Protein AF-A0A2X4VKW8-F1 (afdb_monomer_lite)

Secondary structure (DSSP, 8-state):
---EEEEEEEEEEPTTSS-EEEEE-S-HHHHHS-SSPEEEEEEETTEEEEEEEEE-SSSSEEEEE-HHHHHHHT--TT-EEEEEEEE--S------

Radius of gyration: 13.22 Å; chains: 1; bounding box: 30×36×36 Å

InterPro domains:
  IPR015018 Protein of unknown function DUF1905 [PF08922] (7-82)
  IPR037079 AF2212/PG0164-like superfamily [G3DSA:2.40.30.100] (3-85)

Sequence (96 aa):
MRKTYEFEAIIQKLDGMNAANIEFPYFIETEFGTKGQVKVKVCFKDYEYRGSLANMGLEYHCIGVVQRVRQAIGKQPGDRIKGRM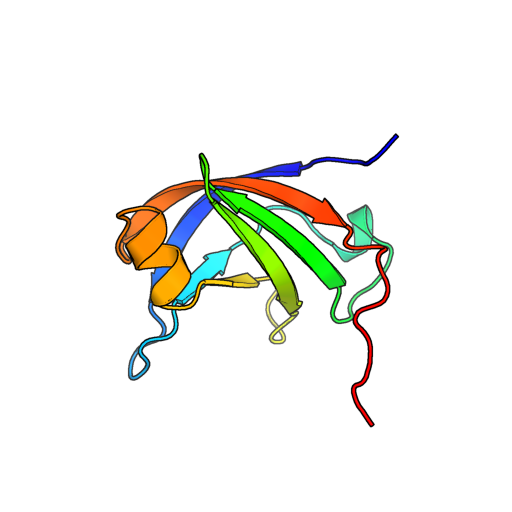YRDTEPRGRFT

Structure (mmCIF, N/CA/C/O backbone):
data_AF-A0A2X4VKW8-F1
#
_entry.id   AF-A0A2X4VKW8-F1
#
loop_
_atom_site.group_PDB
_atom_site.id
_atom_site.type_symbol
_atom_site.label_atom_id
_atom_site.label_alt_id
_atom_site.label_comp_id
_atom_site.label_asym_id
_atom_site.label_entity_id
_atom_site.label_seq_id
_atom_site.pdbx_PDB_ins_code
_atom_site.Cartn_x
_atom_site.Cartn_y
_atom_site.Cartn_z
_atom_site.occupancy
_atom_site.B_iso_or_equiv
_atom_site.auth_seq_id
_atom_site.auth_comp_id
_atom_site.auth_asym_id
_atom_site.auth_atom_id
_atom_site.pdbx_PDB_model_num
ATOM 1 N N . MET A 1 1 ? 7.979 -19.827 -5.390 1.00 56.28 1 MET A N 1
ATOM 2 C CA . MET A 1 1 ? 7.664 -19.076 -4.153 1.00 56.28 1 MET A CA 1
ATOM 3 C C . MET A 1 1 ? 7.317 -17.646 -4.527 1.00 56.28 1 MET A C 1
ATOM 5 O O . MET A 1 1 ? 8.003 -17.075 -5.366 1.00 56.28 1 MET A O 1
ATOM 9 N N . ARG A 1 2 ? 6.237 -17.084 -3.980 1.00 70.38 2 ARG A N 1
ATOM 10 C CA . ARG A 1 2 ? 5.846 -15.694 -4.249 1.00 70.38 2 ARG A CA 1
ATOM 11 C C . ARG A 1 2 ? 6.521 -14.795 -3.216 1.00 70.38 2 ARG A C 1
ATOM 13 O O . ARG A 1 2 ? 6.407 -15.078 -2.029 1.00 70.38 2 ARG A O 1
ATOM 20 N N . LYS A 1 3 ? 7.228 -13.749 -3.654 1.00 83.94 3 LYS A N 1
ATOM 21 C CA . LYS A 1 3 ? 7.812 -12.763 -2.736 1.00 83.94 3 LYS A CA 1
ATOM 22 C C . LYS A 1 3 ? 6.684 -11.890 -2.180 1.00 83.94 3 LYS A C 1
ATOM 24 O O . LYS A 1 3 ? 5.929 -11.297 -2.957 1.00 83.94 3 LYS A O 1
ATOM 29 N N . THR A 1 4 ? 6.559 -11.879 -0.859 1.00 88.00 4 THR A N 1
ATOM 30 C CA . THR A 1 4 ? 5.565 -11.101 -0.118 1.00 88.00 4 THR A CA 1
ATOM 31 C C . THR A 1 4 ? 6.290 -10.006 0.643 1.00 88.00 4 THR A C 1
ATOM 33 O O . THR A 1 4 ? 7.291 -10.273 1.302 1.00 88.00 4 THR A O 1
ATOM 36 N N . TYR A 1 5 ? 5.777 -8.790 0.539 1.00 89.44 5 TYR A N 1
ATOM 37 C CA . TYR A 1 5 ? 6.269 -7.607 1.226 1.00 89.44 5 TYR A CA 1
ATOM 38 C C . TYR A 1 5 ? 5.258 -7.224 2.293 1.00 89.44 5 TYR A C 1
ATOM 40 O O . TYR A 1 5 ? 4.083 -7.009 1.988 1.00 89.44 5 TYR A O 1
ATOM 48 N N . GLU A 1 6 ? 5.703 -7.151 3.537 1.00 90.69 6 GLU A N 1
ATOM 49 C CA . GLU A 1 6 ? 4.893 -6.655 4.642 1.00 90.69 6 GLU A CA 1
ATOM 50 C C . GLU A 1 6 ? 5.300 -5.216 4.911 1.00 90.69 6 GLU A C 1
ATOM 52 O O . GLU A 1 6 ? 6.483 -4.901 4.992 1.00 90.69 6 GLU A O 1
ATOM 57 N N . PHE A 1 7 ? 4.323 -4.327 4.995 1.00 88.75 7 PHE A N 1
ATOM 58 C CA . PHE A 1 7 ? 4.583 -2.911 5.179 1.00 88.75 7 PHE A CA 1
ATOM 59 C C . PHE A 1 7 ? 3.519 -2.295 6.070 1.00 88.75 7 PHE A C 1
ATOM 61 O O . PHE A 1 7 ? 2.413 -2.816 6.243 1.00 88.75 7 PHE A O 1
ATOM 68 N N . GLU A 1 8 ? 3.864 -1.143 6.615 1.00 90.25 8 GLU A N 1
ATOM 69 C CA . GLU A 1 8 ? 2.953 -0.325 7.378 1.00 90.25 8 GLU A CA 1
ATOM 70 C C . GLU A 1 8 ? 2.954 1.077 6.796 1.00 90.25 8 GLU A C 1
ATOM 72 O O . GLU A 1 8 ? 4.010 1.656 6.559 1.00 90.25 8 GLU A O 1
ATOM 77 N N . ALA A 1 9 ? 1.763 1.597 6.535 1.00 89.88 9 ALA A N 1
ATOM 78 C CA . ALA A 1 9 ? 1.585 2.890 5.905 1.00 89.88 9 ALA A CA 1
ATOM 79 C C . ALA A 1 9 ? 0.458 3.657 6.589 1.00 89.88 9 ALA A C 1
ATOM 81 O O . ALA A 1 9 ? -0.395 3.082 7.271 1.00 89.88 9 ALA A O 1
ATOM 82 N N . ILE A 1 10 ? 0.455 4.969 6.392 1.00 90.62 10 ILE A N 1
ATOM 83 C CA . ILE A 1 10 ? -0.645 5.837 6.796 1.00 90.62 10 ILE A CA 1
ATOM 84 C C . ILE A 1 10 ? -1.523 6.061 5.572 1.00 90.62 10 ILE A C 1
ATOM 86 O O . ILE A 1 10 ? -1.024 6.334 4.480 1.00 90.62 10 ILE A O 1
ATOM 90 N N . ILE A 1 11 ? -2.835 5.926 5.747 1.00 90.75 11 ILE A N 1
ATOM 91 C CA . ILE A 1 11 ? -3.797 6.223 4.688 1.00 90.75 11 ILE A CA 1
ATOM 92 C C . ILE A 1 11 ? -3.835 7.739 4.503 1.00 90.75 11 ILE A C 1
ATOM 94 O O . ILE A 1 11 ? -4.364 8.458 5.346 1.00 90.75 11 ILE A O 1
ATOM 98 N N . GLN A 1 12 ? -3.305 8.235 3.396 1.00 88.69 12 GLN A N 1
ATOM 99 C CA . GLN A 1 12 ? -3.357 9.646 3.037 1.00 88.69 12 GLN A CA 1
ATOM 100 C C . GLN A 1 12 ? -4.571 9.892 2.141 1.00 88.69 12 GLN A C 1
ATOM 102 O O . GLN A 1 12 ? -4.863 9.116 1.233 1.00 88.69 12 GLN A O 1
ATOM 107 N N . LYS A 1 13 ? -5.345 10.942 2.420 1.00 87.00 13 LYS A N 1
ATOM 108 C CA . LYS A 1 13 ? -6.438 11.365 1.536 1.00 87.00 13 LYS A CA 1
ATOM 109 C C . LYS A 1 13 ? -5.870 12.332 0.506 1.00 87.00 13 LYS A C 1
ATOM 111 O O . LYS A 1 13 ? -5.101 13.211 0.869 1.00 87.00 13 LYS A O 1
ATOM 116 N N . LEU A 1 14 ? -6.292 12.200 -0.746 1.00 79.69 14 LEU A N 1
ATOM 117 C CA . LEU A 1 14 ? -6.056 13.235 -1.747 1.00 79.69 14 LEU A CA 1
ATOM 118 C C . LEU A 1 14 ? -7.076 14.358 -1.539 1.00 79.69 14 LEU A C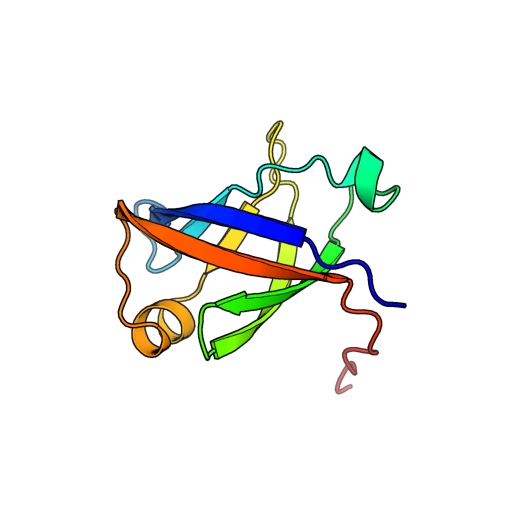 1
ATOM 120 O O . LEU A 1 14 ? -8.286 14.113 -1.587 1.00 79.69 14 LEU A O 1
ATOM 124 N N . ASP A 1 15 ? -6.597 15.574 -1.288 1.00 74.19 15 ASP A N 1
ATOM 125 C CA . ASP A 1 15 ? -7.463 16.738 -1.106 1.00 74.19 15 ASP A CA 1
ATOM 126 C C . ASP A 1 15 ? -8.356 16.965 -2.332 1.00 74.19 15 ASP A C 1
ATOM 128 O O . ASP A 1 15 ? -7.942 16.815 -3.480 1.00 74.19 15 ASP A O 1
ATOM 132 N N . GLY A 1 16 ? -9.633 17.261 -2.080 1.00 72.00 16 GLY A N 1
ATOM 133 C CA . GLY A 1 16 ? -10.644 17.424 -3.130 1.00 72.00 16 GLY A CA 1
ATOM 134 C C . GLY A 1 16 ? -11.168 16.123 -3.753 1.00 72.00 16 GLY A C 1
ATOM 135 O O . GLY A 1 16 ? -12.095 16.180 -4.557 1.00 72.00 16 GLY A O 1
ATOM 136 N N . MET A 1 17 ? -10.654 14.944 -3.371 1.00 75.94 17 MET A N 1
ATOM 137 C CA . MET A 1 17 ? -11.133 13.653 -3.877 1.00 75.94 17 MET A CA 1
ATOM 138 C C . MET A 1 17 ? -11.509 12.664 -2.764 1.00 75.94 17 MET A C 1
ATOM 140 O O . MET A 1 17 ? -10.976 12.658 -1.656 1.00 75.94 17 MET A O 1
ATOM 144 N N . ASN A 1 18 ? -12.417 11.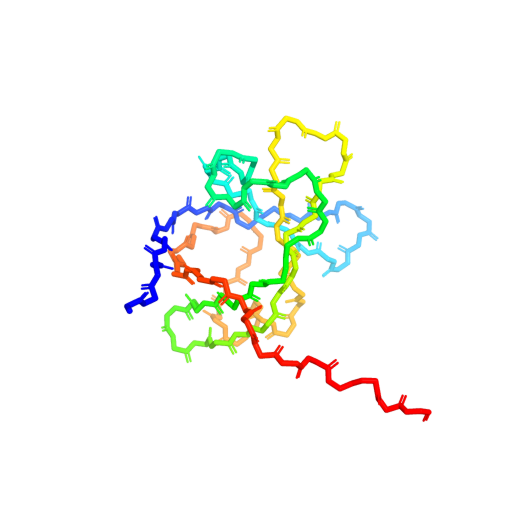738 -3.085 1.00 75.25 18 ASN A N 1
ATOM 145 C CA . ASN A 1 18 ? -12.693 10.558 -2.251 1.00 75.25 18 ASN A CA 1
ATOM 146 C C . ASN A 1 18 ? -11.646 9.443 -2.442 1.00 75.25 18 ASN A C 1
ATOM 148 O O . ASN A 1 18 ? -11.819 8.321 -1.954 1.00 75.25 18 ASN A O 1
ATOM 152 N N . ALA A 1 19 ? -10.557 9.735 -3.150 1.00 79.69 19 ALA A N 1
ATOM 153 C CA . ALA A 1 19 ? -9.420 8.847 -3.288 1.00 79.69 19 ALA A CA 1
ATOM 154 C C . ALA A 1 19 ? -8.502 8.989 -2.069 1.00 79.69 19 ALA A C 1
ATOM 156 O O . ALA A 1 19 ? -8.240 10.087 -1.583 1.00 79.69 19 ALA A O 1
ATOM 157 N N . ALA A 1 20 ? -8.020 7.856 -1.579 1.00 87.56 20 ALA A N 1
ATOM 158 C CA . ALA A 1 20 ? -6.909 7.813 -0.649 1.00 87.56 20 ALA A CA 1
ATOM 159 C C . ALA A 1 20 ? -5.779 7.010 -1.283 1.00 87.56 20 ALA A C 1
ATOM 161 O O . ALA A 1 20 ? -6.015 6.196 -2.179 1.00 87.56 20 ALA A O 1
ATOM 162 N N . ASN A 1 21 ? -4.564 7.233 -0.824 1.00 88.50 21 ASN A N 1
ATOM 163 C CA . ASN A 1 21 ? -3.386 6.484 -1.200 1.00 88.50 21 ASN A CA 1
ATOM 164 C C . ASN A 1 21 ? -2.588 6.106 0.050 1.00 88.50 21 ASN A C 1
ATOM 166 O O . ASN A 1 21 ? -2.801 6.616 1.147 1.00 88.50 21 ASN A O 1
ATOM 170 N N . ILE A 1 22 ? -1.709 5.135 -0.123 1.00 89.00 22 ILE A N 1
ATOM 171 C CA . ILE A 1 22 ? -0.707 4.762 0.866 1.00 89.00 22 ILE A CA 1
ATOM 172 C C . ILE A 1 22 ? 0.660 4.831 0.205 1.00 89.00 22 ILE A C 1
ATOM 174 O O . ILE A 1 22 ? 0.807 4.473 -0.969 1.00 89.00 22 ILE A O 1
ATOM 178 N N . GLU A 1 23 ? 1.645 5.283 0.963 1.00 87.19 23 GLU A N 1
ATOM 179 C CA . GLU A 1 23 ? 3.043 5.235 0.562 1.00 87.19 23 GLU A CA 1
ATOM 180 C C . GLU A 1 23 ? 3.580 3.814 0.747 1.00 87.19 23 GLU A C 1
ATOM 182 O O . GLU A 1 23 ? 3.350 3.178 1.780 1.00 87.19 23 GLU A O 1
ATOM 187 N N . PHE A 1 24 ? 4.259 3.292 -0.271 1.00 85.50 24 PHE A N 1
ATOM 188 C CA . PHE A 1 24 ? 4.915 1.997 -0.194 1.00 85.50 24 PHE A CA 1
ATOM 189 C C . PHE A 1 24 ? 6.405 2.205 0.120 1.00 85.50 24 PHE A C 1
ATOM 191 O O . PHE A 1 24 ? 7.105 2.785 -0.709 1.00 85.50 24 PHE A O 1
ATOM 198 N N . PRO A 1 25 ? 6.915 1.715 1.267 1.00 82.38 25 PRO A N 1
ATOM 199 C CA . PRO A 1 25 ? 8.259 2.048 1.754 1.00 82.38 25 PRO A CA 1
ATOM 200 C C . PRO A 1 25 ? 9.399 1.327 1.012 1.00 82.38 25 PRO A C 1
ATOM 202 O O . PRO A 1 25 ? 10.550 1.410 1.430 1.00 82.38 25 PRO A O 1
ATOM 205 N N . TYR A 1 26 ? 9.106 0.593 -0.067 1.00 82.31 26 TYR A N 1
ATOM 206 C CA . TYR A 1 26 ? 10.105 -0.136 -0.848 1.00 82.31 26 TYR A CA 1
ATOM 207 C C . TYR A 1 26 ? 10.248 0.441 -2.257 1.00 82.31 26 TYR A C 1
ATOM 209 O O . TYR A 1 26 ? 9.265 0.753 -2.936 1.00 82.31 26 TYR A O 1
ATOM 217 N N . PHE A 1 27 ? 11.489 0.488 -2.738 1.00 79.69 27 PHE A N 1
ATOM 218 C CA . PHE A 1 27 ? 11.815 0.906 -4.097 1.00 79.69 27 PHE A CA 1
ATOM 219 C C . PHE A 1 27 ? 11.477 -0.198 -5.098 1.00 79.69 27 PHE A C 1
ATOM 221 O O . PHE A 1 27 ? 12.185 -1.198 -5.210 1.00 79.69 27 PHE A O 1
ATOM 228 N N . ILE A 1 28 ? 10.406 -0.020 -5.874 1.00 80.56 28 ILE A N 1
ATOM 229 C CA . ILE A 1 28 ? 10.006 -1.040 -6.852 1.00 80.56 28 ILE A CA 1
ATOM 230 C C . ILE A 1 28 ? 10.916 -1.169 -8.066 1.00 80.56 28 ILE A C 1
ATOM 232 O O . ILE A 1 28 ? 10.899 -2.216 -8.704 1.00 80.56 28 ILE A O 1
ATOM 236 N N . GLU 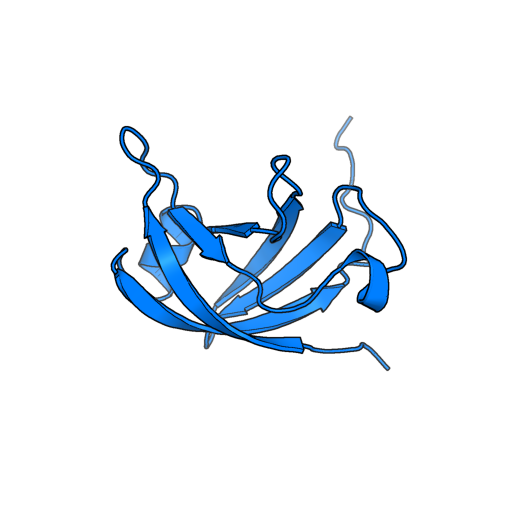A 1 29 ? 11.767 -0.188 -8.350 1.00 79.88 29 GLU A N 1
ATOM 237 C CA . GLU A 1 29 ? 12.830 -0.378 -9.336 1.00 79.88 29 GLU A CA 1
ATOM 238 C C . GLU A 1 29 ? 13.804 -1.473 -8.885 1.00 79.88 29 GLU A C 1
ATOM 240 O O . GLU A 1 29 ? 14.073 -2.399 -9.644 1.00 79.88 29 GLU A O 1
ATOM 245 N N . THR A 1 30 ? 14.239 -1.435 -7.625 1.00 79.88 30 THR A N 1
ATOM 246 C CA . THR A 1 30 ? 15.107 -2.462 -7.031 1.00 79.88 30 THR A CA 1
ATOM 247 C C . THR A 1 30 ? 14.380 -3.798 -6.880 1.00 79.88 30 THR A C 1
ATOM 249 O O . THR A 1 30 ? 14.936 -4.851 -7.180 1.00 79.88 30 THR A O 1
ATOM 252 N N . GLU A 1 31 ? 13.119 -3.773 -6.442 1.00 82.00 31 GLU A N 1
ATOM 253 C CA . GLU A 1 31 ? 12.373 -4.995 -6.114 1.00 82.00 31 GLU A CA 1
ATOM 254 C C . GLU A 1 31 ? 11.731 -5.690 -7.328 1.00 82.00 31 GLU A C 1
ATOM 256 O O . GLU A 1 31 ? 11.551 -6.911 -7.329 1.00 82.00 31 GLU A O 1
ATOM 261 N N . PHE A 1 32 ? 11.350 -4.934 -8.360 1.00 79.00 32 PHE A N 1
ATOM 262 C CA . PHE A 1 32 ? 10.622 -5.432 -9.535 1.00 79.00 32 PHE A CA 1
ATOM 263 C C . PHE A 1 32 ? 11.347 -5.173 -10.861 1.00 79.00 32 PHE A C 1
ATOM 265 O O . PHE A 1 32 ? 10.882 -5.672 -11.889 1.00 79.00 32 PHE A O 1
ATOM 272 N N . GLY A 1 33 ? 12.455 -4.424 -10.863 1.00 79.50 33 GLY A N 1
ATOM 273 C CA . GLY A 1 33 ? 13.228 -4.114 -12.068 1.00 79.50 33 GLY A CA 1
ATOM 274 C C . GLY A 1 33 ? 12.512 -3.162 -13.026 1.00 79.50 33 GLY A C 1
ATOM 275 O O . GLY A 1 33 ? 12.787 -3.176 -14.223 1.00 79.50 33 GLY A O 1
ATOM 276 N N . THR A 1 34 ? 11.531 -2.388 -12.550 1.00 77.69 34 THR A N 1
ATOM 277 C CA . THR A 1 34 ? 10.757 -1.486 -13.409 1.00 77.69 34 THR A CA 1
ATOM 278 C C . THR A 1 34 ? 10.395 -0.183 -12.707 1.00 77.69 34 THR A C 1
AT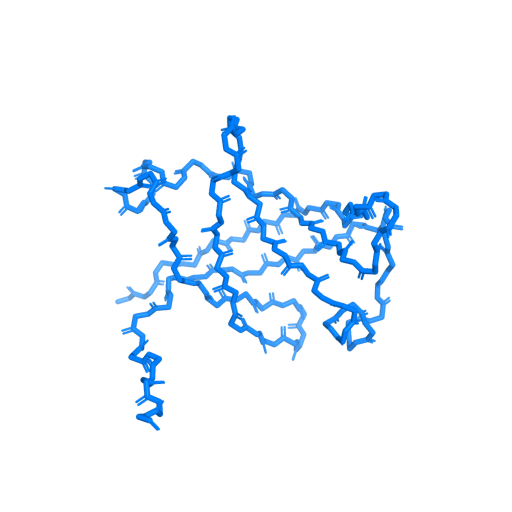OM 280 O O . THR A 1 34 ? 10.033 -0.175 -11.534 1.00 77.69 34 THR A O 1
ATOM 283 N N . LYS A 1 35 ? 10.457 0.915 -13.467 1.00 71.19 35 LYS A N 1
ATOM 284 C CA . LYS A 1 35 ? 9.962 2.248 -13.083 1.00 71.19 35 LYS A CA 1
ATOM 285 C C . LYS A 1 35 ? 8.487 2.461 -13.446 1.00 71.19 35 LYS A C 1
ATOM 287 O O . LYS A 1 35 ? 7.909 3.497 -13.134 1.00 71.19 35 LYS A O 1
ATOM 292 N N . GLY A 1 36 ? 7.902 1.516 -14.184 1.00 75.94 36 GLY A N 1
ATOM 293 C CA . GLY A 1 36 ? 6.544 1.617 -14.702 1.00 75.94 36 GLY A CA 1
ATOM 294 C C . GLY A 1 36 ? 5.476 1.196 -13.695 1.00 75.94 36 GLY A C 1
ATOM 295 O O . GLY A 1 36 ? 5.735 0.936 -12.521 1.00 75.94 36 GLY A O 1
ATOM 296 N N . GLN A 1 37 ? 4.242 1.080 -14.185 1.00 80.81 37 GLN A N 1
ATOM 297 C CA . GLN A 1 37 ? 3.134 0.585 -13.379 1.00 80.81 37 GLN A CA 1
ATOM 298 C C . GLN A 1 37 ? 3.325 -0.903 -13.049 1.00 80.81 37 GLN A C 1
ATOM 300 O O . GLN A 1 37 ? 3.346 -1.753 -13.943 1.00 80.81 37 GLN A O 1
ATOM 305 N N . VAL A 1 38 ? 3.376 -1.236 -11.759 1.00 85.44 38 VAL A N 1
ATOM 306 C CA . VAL A 1 38 ? 3.455 -2.629 -11.299 1.00 85.44 38 VAL A CA 1
ATOM 307 C C . VAL A 1 38 ? 2.079 -3.081 -10.837 1.00 85.44 38 VAL A C 1
ATOM 309 O O . VAL A 1 38 ? 1.472 -2.483 -9.950 1.00 85.44 38 VAL A O 1
ATOM 312 N N . LYS A 1 39 ? 1.571 -4.167 -11.425 1.00 88.25 39 LYS A N 1
ATOM 313 C CA . LYS A 1 39 ? 0.337 -4.812 -10.961 1.00 88.25 39 LYS A CA 1
ATOM 314 C C . LYS A 1 39 ? 0.634 -5.623 -9.709 1.00 88.25 39 LYS A C 1
ATOM 316 O O . LYS A 1 39 ? 1.540 -6.458 -9.689 1.00 88.25 39 LYS A O 1
ATOM 321 N N . VAL A 1 40 ? -0.141 -5.377 -8.663 1.00 89.56 40 VAL A N 1
ATOM 322 C CA . VAL A 1 40 ? 0.096 -5.944 -7.334 1.00 89.56 40 VAL A CA 1
ATOM 323 C C . VAL A 1 40 ? -1.225 -6.401 -6.739 1.00 89.56 40 VAL A C 1
ATOM 325 O O . VAL A 1 40 ? -2.278 -5.846 -7.067 1.00 89.56 40 VAL A O 1
ATOM 328 N N . LYS A 1 41 ? -1.197 -7.414 -5.877 1.00 91.12 41 LYS A N 1
ATOM 329 C CA . LYS A 1 41 ? -2.315 -7.649 -4.963 1.00 91.12 41 LYS A CA 1
ATOM 330 C C . LYS A 1 41 ? -1.879 -7.241 -3.569 1.00 91.12 41 LYS A C 1
ATOM 332 O O . LYS A 1 41 ? -0.737 -7.476 -3.175 1.00 91.12 41 LYS A O 1
ATOM 337 N N . VAL A 1 42 ? -2.788 -6.579 -2.876 1.00 90.69 42 VAL A N 1
ATOM 338 C CA . VAL A 1 42 ? -2.594 -6.055 -1.535 1.00 90.69 42 VAL A CA 1
ATOM 339 C C . VAL A 1 42 ? -3.656 -6.683 -0.652 1.00 90.69 42 VAL A C 1
ATOM 341 O O . VAL A 1 42 ? -4.834 -6.712 -0.999 1.00 90.69 42 VAL A O 1
ATOM 344 N N . CYS A 1 43 ? -3.220 -7.200 0.481 1.00 91.19 43 CYS A N 1
ATOM 345 C CA . CYS A 1 43 ? -4.038 -7.838 1.487 1.00 91.19 43 CYS A CA 1
ATOM 346 C C . CYS A 1 43 ? -3.934 -7.007 2.765 1.00 91.19 43 CYS A C 1
ATOM 348 O O . CYS A 1 43 ? -2.865 -6.904 3.372 1.00 91.19 43 CYS A O 1
ATOM 350 N N . PHE A 1 44 ? -5.043 -6.386 3.150 1.00 89.00 44 PHE A N 1
ATOM 351 C CA . PHE A 1 44 ? -5.177 -5.648 4.395 1.00 89.00 44 PHE A CA 1
ATOM 352 C C . PHE A 1 44 ? -6.041 -6.452 5.352 1.00 89.00 44 PHE A C 1
ATOM 354 O O . PHE A 1 44 ? -7.249 -6.554 5.144 1.00 89.00 44 PHE A O 1
ATOM 361 N N . LYS A 1 45 ? -5.431 -6.987 6.413 1.00 81.69 45 LYS A N 1
ATOM 362 C CA . LYS A 1 45 ? -6.105 -7.857 7.384 1.00 81.69 45 LYS A CA 1
ATOM 363 C C . LYS A 1 45 ? -6.783 -9.045 6.673 1.00 81.69 45 LYS A C 1
ATOM 365 O O . LYS A 1 45 ? -6.071 -9.948 6.244 1.00 81.69 45 LYS A O 1
ATOM 370 N N . ASP A 1 46 ? -8.098 -8.981 6.470 1.00 82.31 46 ASP A N 1
ATOM 371 C CA . ASP A 1 46 ? -8.922 -10.017 5.828 1.00 82.31 46 ASP A CA 1
ATOM 372 C C . ASP A 1 46 ? -9.427 -9.606 4.430 1.00 82.31 46 ASP A C 1
ATOM 374 O O . ASP A 1 46 ? -10.177 -10.334 3.784 1.00 82.31 46 ASP A O 1
ATOM 378 N N . TYR A 1 47 ? -9.030 -8.425 3.948 1.00 88.06 47 TYR A N 1
ATOM 379 C CA . TYR A 1 47 ? -9.476 -7.870 2.677 1.00 88.06 47 TYR A CA 1
ATOM 380 C C . TYR A 1 47 ? -8.344 -7.866 1.648 1.00 88.06 47 TYR A C 1
ATOM 382 O O . TYR A 1 47 ? -7.411 -7.062 1.718 1.00 88.06 47 TYR A O 1
ATOM 390 N N . GLU A 1 48 ? -8.440 -8.751 0.658 1.00 89.56 48 GLU A N 1
ATOM 391 C CA . GLU A 1 48 ? -7.545 -8.762 -0.496 1.00 89.56 48 GLU A CA 1
ATOM 392 C C . GLU A 1 48 ? -8.150 -7.990 -1.669 1.00 89.56 48 GLU A C 1
ATOM 394 O O . GLU A 1 48 ? -9.302 -8.188 -2.054 1.00 89.56 48 GLU A O 1
ATOM 399 N N . TYR A 1 49 ? -7.344 -7.132 -2.290 1.00 88.94 49 TYR A N 1
ATOM 400 C CA . TYR A 1 49 ? -7.707 -6.479 -3.537 1.00 88.94 49 TYR A CA 1
ATOM 401 C C . TYR A 1 49 ? -6.524 -6.360 -4.488 1.00 88.94 49 TYR A C 1
ATOM 403 O O . TYR A 1 49 ? -5.350 -6.414 -4.119 1.00 88.94 49 TYR A O 1
ATOM 411 N N . ARG A 1 50 ? -6.853 -6.171 -5.763 1.00 89.56 50 ARG A N 1
ATOM 412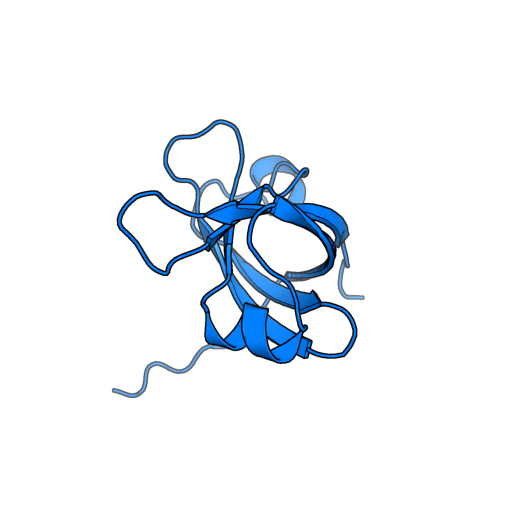 C CA . ARG A 1 50 ? -5.874 -5.938 -6.820 1.00 89.56 50 ARG A CA 1
ATOM 413 C C . ARG A 1 50 ? -5.663 -4.444 -6.997 1.00 89.56 50 ARG A C 1
ATOM 415 O O . ARG A 1 50 ? -6.594 -3.724 -7.351 1.00 89.56 50 ARG A O 1
ATOM 422 N N . GLY A 1 51 ? -4.435 -4.005 -6.765 1.00 87.31 51 GLY A N 1
ATOM 423 C CA . GLY A 1 51 ? -3.997 -2.633 -6.960 1.00 87.31 51 GLY A CA 1
ATOM 424 C C . GLY A 1 51 ? -2.998 -2.515 -8.104 1.00 87.31 51 GLY A C 1
ATOM 425 O O . GLY A 1 51 ? -2.627 -3.493 -8.766 1.00 87.31 51 GLY A O 1
ATOM 426 N N . SER A 1 52 ? -2.549 -1.290 -8.319 1.00 85.38 52 SER A N 1
ATOM 427 C CA . SER A 1 52 ? -1.394 -1.000 -9.153 1.00 85.38 52 SER A CA 1
ATOM 428 C C . SER A 1 52 ? -0.530 -0.003 -8.400 1.00 85.38 52 SER A C 1
ATOM 430 O O . SER A 1 52 ? -1.043 1.018 -7.945 1.00 85.38 52 SER A O 1
ATOM 432 N N . LEU A 1 53 ? 0.755 -0.310 -8.265 1.00 87.19 53 LEU A N 1
ATOM 433 C CA . LEU A 1 53 ? 1.740 0.677 -7.856 1.00 87.19 53 LEU A CA 1
ATOM 434 C C . LEU A 1 53 ? 1.979 1.605 -9.038 1.00 87.19 53 LEU A C 1
ATOM 436 O O . LEU A 1 53 ? 2.311 1.142 -10.134 1.00 87.19 53 LEU A O 1
ATOM 440 N N . ALA A 1 54 ? 1.769 2.894 -8.811 1.00 79.06 54 ALA A N 1
ATOM 441 C CA . ALA A 1 54 ? 2.040 3.932 -9.786 1.00 79.06 54 ALA A CA 1
ATOM 442 C C . ALA A 1 54 ? 3.178 4.816 -9.274 1.00 79.06 54 ALA A C 1
ATOM 444 O O . ALA A 1 54 ? 3.225 5.164 -8.091 1.00 79.06 54 ALA A O 1
ATOM 445 N N . ASN A 1 55 ? 4.082 5.171 -10.184 1.00 74.62 55 ASN A N 1
ATOM 446 C CA . ASN A 1 55 ? 5.012 6.264 -9.973 1.00 74.62 55 ASN A CA 1
ATOM 447 C C . ASN A 1 55 ? 4.334 7.545 -10.471 1.00 74.62 55 ASN A C 1
ATOM 449 O O . ASN A 1 55 ? 4.046 7.662 -11.660 1.00 74.62 55 ASN A O 1
ATOM 453 N N . MET A 1 56 ? 4.042 8.476 -9.566 1.00 67.44 56 MET A N 1
ATOM 454 C CA . MET A 1 56 ? 3.432 9.770 -9.904 1.00 67.44 56 MET A CA 1
ATOM 455 C C . MET A 1 56 ? 4.489 10.860 -10.172 1.00 67.44 56 MET A C 1
ATOM 457 O O . MET A 1 56 ? 4.199 12.040 -10.017 1.00 67.44 56 MET A O 1
ATOM 461 N N . GLY A 1 57 ? 5.720 10.484 -10.539 1.00 60.62 57 GLY A N 1
ATOM 462 C CA . GLY A 1 57 ? 6.863 11.404 -10.615 1.00 60.62 57 GLY A CA 1
ATOM 463 C C . GLY A 1 57 ? 7.440 11.757 -9.241 1.00 60.62 57 GLY A C 1
ATOM 464 O O . GLY A 1 57 ? 8.121 12.767 -9.100 1.00 60.62 57 GLY A O 1
ATOM 465 N N . LEU A 1 58 ? 7.137 10.938 -8.232 1.00 62.47 58 LEU A N 1
ATOM 466 C CA . LEU A 1 58 ? 7.597 11.084 -6.854 1.00 62.47 58 LEU A CA 1
ATOM 467 C C . LEU A 1 58 ? 8.706 10.059 -6.588 1.00 62.47 58 LEU A C 1
ATOM 469 O O . LEU A 1 58 ? 8.756 9.005 -7.225 1.00 62.47 58 LEU A O 1
ATOM 473 N N . GLU A 1 59 ? 9.583 10.351 -5.626 1.00 65.25 59 GLU A N 1
ATOM 474 C CA . GLU A 1 59 ? 10.652 9.424 -5.210 1.00 65.25 59 GLU A CA 1
ATOM 475 C C . GLU A 1 59 ? 10.096 8.122 -4.603 1.00 65.25 59 GLU A C 1
ATOM 477 O O . GLU A 1 59 ? 10.775 7.094 -4.573 1.00 65.25 59 GLU A O 1
ATOM 482 N N . TYR A 1 60 ? 8.831 8.145 -4.179 1.00 70.75 60 TYR A N 1
ATOM 483 C CA . TYR A 1 60 ? 8.098 7.018 -3.623 1.00 70.75 60 TYR A CA 1
ATOM 484 C C . TYR A 1 60 ? 6.966 6.555 -4.544 1.00 70.75 60 TYR A C 1
ATOM 486 O O . TYR A 1 60 ? 6.375 7.314 -5.317 1.00 70.75 60 TYR A O 1
ATOM 494 N N . HIS A 1 61 ? 6.620 5.275 -4.424 1.00 81.00 61 HIS A N 1
ATOM 495 C CA . HIS A 1 61 ? 5.486 4.701 -5.134 1.00 81.00 61 HIS A CA 1
ATOM 496 C C . HIS A 1 61 ? 4.290 4.615 -4.206 1.00 81.00 61 HIS A C 1
ATOM 498 O O . HIS A 1 61 ? 4.411 4.245 -3.038 1.00 81.00 61 HIS A O 1
ATOM 504 N N . CYS A 1 62 ? 3.117 4.931 -4.739 1.00 84.56 62 CYS A N 1
ATOM 505 C CA . CYS A 1 62 ? 1.889 4.899 -3.968 1.00 84.56 62 CYS A CA 1
ATOM 506 C C . CYS A 1 62 ? 0.887 3.909 -4.557 1.00 84.56 62 CYS A C 1
ATOM 508 O O . CYS A 1 62 ? 0.870 3.614 -5.757 1.00 84.56 62 CYS A O 1
ATOM 510 N N . ILE A 1 63 ? 0.046 3.374 -3.674 1.00 87.44 63 ILE A N 1
ATOM 511 C CA . ILE A 1 63 ? -1.081 2.520 -4.045 1.00 87.44 63 ILE A CA 1
ATOM 512 C C . ILE A 1 63 ? -2.358 3.270 -3.709 1.00 87.44 63 ILE A C 1
ATOM 514 O O . ILE A 1 63 ? -2.569 3.669 -2.565 1.00 87.44 63 ILE A O 1
ATOM 518 N N . GLY A 1 64 ? -3.236 3.417 -4.698 1.00 86.12 64 GLY A N 1
ATOM 519 C CA . GLY A 1 64 ? -4.581 3.929 -4.470 1.00 86.12 64 GLY A CA 1
ATOM 520 C C . GLY A 1 64 ? -5.405 2.967 -3.609 1.00 86.12 64 GLY A C 1
ATOM 521 O O . GLY A 1 64 ? -5.574 1.792 -3.945 1.00 86.12 64 GLY A O 1
ATOM 522 N N . VAL A 1 65 ? -5.955 3.483 -2.514 1.00 87.06 65 VAL A N 1
ATOM 523 C CA . VAL A 1 65 ? -6.913 2.812 -1.634 1.00 87.06 65 VAL A CA 1
ATOM 524 C C . VAL A 1 65 ? -8.269 3.498 -1.791 1.00 87.06 65 VAL A C 1
ATOM 526 O O . VAL A 1 65 ? -8.591 4.505 -1.155 1.00 87.06 65 VAL A O 1
ATOM 529 N N . VAL A 1 66 ? -9.092 2.951 -2.682 1.00 85.00 66 VAL A N 1
ATOM 530 C CA . VAL A 1 66 ? -10.439 3.479 -2.940 1.00 85.00 66 VAL A CA 1
ATOM 531 C C . VAL A 1 66 ? -11.345 3.326 -1.710 1.00 85.00 66 VAL A C 1
ATOM 533 O O . VAL A 1 66 ? -11.127 2.469 -0.852 1.00 85.00 66 VAL A O 1
ATOM 536 N N . GLN A 1 67 ? -12.400 4.140 -1.636 1.00 85.25 67 GLN A N 1
ATOM 537 C CA . GLN A 1 67 ? -13.327 4.184 -0.499 1.00 85.25 67 GLN A CA 1
ATOM 538 C C . GLN A 1 67 ? -13.893 2.810 -0.104 1.00 85.25 67 GLN A C 1
ATOM 540 O O . GLN A 1 67 ? -13.925 2.507 1.084 1.00 85.25 67 GLN A O 1
ATOM 545 N N . ARG A 1 68 ? -14.256 1.949 -1.070 1.00 86.19 68 ARG A N 1
ATOM 546 C CA . ARG A 1 68 ? -14.774 0.598 -0.770 1.00 86.19 68 ARG A CA 1
ATOM 547 C C . ARG A 1 68 ? -13.786 -0.252 0.036 1.00 86.19 68 ARG A C 1
ATOM 549 O O . ARG A 1 68 ? -14.203 -0.999 0.909 1.00 86.19 68 ARG A O 1
ATOM 556 N N . VAL A 1 69 ? -12.483 -0.122 -0.245 1.00 87.44 69 VAL A N 1
ATOM 557 C CA . VAL A 1 69 ? -11.440 -0.877 0.462 1.00 87.44 69 VAL A CA 1
ATOM 558 C C . VAL A 1 69 ? -11.353 -0.367 1.889 1.00 87.44 69 VAL A C 1
ATOM 560 O O . VAL A 1 69 ? -11.423 -1.168 2.807 1.00 87.44 69 VAL A O 1
ATOM 563 N N . ARG A 1 70 ? -11.297 0.962 2.065 1.00 87.94 70 ARG A N 1
ATOM 564 C CA . ARG A 1 70 ? -11.275 1.638 3.375 1.00 87.94 70 ARG A CA 1
ATOM 565 C C . ARG A 1 70 ? -12.473 1.276 4.252 1.00 87.94 70 ARG A C 1
ATOM 567 O O . ARG A 1 70 ? -12.302 0.981 5.430 1.00 87.94 70 ARG A O 1
ATOM 574 N N . GLN A 1 71 ? -13.666 1.241 3.664 1.00 87.56 71 GLN A N 1
ATOM 575 C CA . GLN A 1 71 ? -14.884 0.814 4.350 1.00 87.56 71 GLN A CA 1
ATOM 576 C C . GLN A 1 71 ? -14.822 -0.663 4.752 1.00 87.56 71 GLN A C 1
ATOM 578 O O . GLN A 1 71 ? -15.145 -0.983 5.890 1.00 87.56 71 GLN A O 1
ATOM 583 N N . ALA A 1 72 ? -14.347 -1.548 3.869 1.00 88.44 72 ALA A N 1
ATOM 584 C CA . ALA A 1 72 ? -14.243 -2.977 4.164 1.00 88.44 72 ALA A CA 1
ATOM 585 C C . ALA A 1 72 ? -13.255 -3.295 5.300 1.00 88.44 72 ALA A C 1
ATOM 587 O O . ALA A 1 72 ? -13.482 -4.214 6.078 1.00 88.44 72 ALA A O 1
ATOM 588 N N . ILE A 1 73 ? -12.173 -2.522 5.420 1.00 88.25 73 ILE A N 1
ATOM 589 C CA . ILE A 1 73 ? -11.183 -2.674 6.499 1.00 88.25 73 ILE A CA 1
ATOM 590 C C . ILE A 1 73 ? -11.520 -1.862 7.760 1.00 88.25 73 ILE A C 1
ATOM 592 O O . ILE A 1 73 ? -10.805 -1.976 8.755 1.00 88.25 73 ILE A O 1
ATOM 596 N N . GLY A 1 74 ? -12.557 -1.016 7.715 1.00 88.56 74 GLY A N 1
ATOM 597 C CA . GLY A 1 74 ? -12.929 -0.118 8.809 1.00 88.56 74 GLY A CA 1
ATOM 598 C C . GLY A 1 74 ? -11.843 0.906 9.162 1.00 88.56 74 GLY A C 1
ATOM 599 O O . GLY A 1 74 ? -11.598 1.146 10.341 1.00 88.56 74 GLY A O 1
ATOM 600 N N . LYS A 1 75 ? -11.152 1.467 8.160 1.00 89.31 75 LYS A N 1
ATOM 601 C CA . LYS A 1 75 ? -10.076 2.459 8.349 1.00 89.31 75 LYS A CA 1
ATOM 602 C C . LYS A 1 75 ? -10.363 3.755 7.609 1.00 89.31 75 LYS A C 1
ATOM 604 O O . LYS A 1 75 ? -10.929 3.748 6.515 1.00 89.31 75 LYS A O 1
ATOM 609 N N . GLN A 1 76 ? -9.903 4.862 8.173 1.00 87.88 76 GLN A N 1
ATOM 610 C CA . GLN A 1 76 ? -10.062 6.207 7.626 1.00 87.88 76 GLN A CA 1
ATOM 611 C C . GLN A 1 76 ? -8.707 6.848 7.285 1.00 87.88 76 GLN A C 1
ATOM 613 O O . GLN A 1 76 ? -7.662 6.364 7.721 1.00 87.88 76 GLN A O 1
ATOM 618 N N . PRO A 1 77 ? -8.682 7.917 6.468 1.00 89.38 77 PRO A N 1
ATOM 619 C CA . PRO A 1 77 ? -7.461 8.685 6.271 1.00 89.38 77 PRO A CA 1
ATOM 620 C C . PRO A 1 77 ? -6.901 9.199 7.599 1.00 89.38 77 PRO A C 1
ATOM 622 O O . PRO A 1 77 ? -7.664 9.637 8.454 1.00 89.38 77 PRO A O 1
ATOM 625 N N . GLY A 1 78 ? -5.583 9.131 7.758 1.00 89.56 78 GLY A N 1
ATOM 626 C CA . GLY A 1 78 ? -4.874 9.374 9.014 1.00 89.56 78 GLY A CA 1
ATOM 627 C C . GLY A 1 78 ? -4.610 8.104 9.827 1.00 89.56 78 GLY A C 1
ATOM 628 O O . GLY A 1 78 ? -3.684 8.091 10.635 1.00 89.56 78 GLY A O 1
ATOM 629 N N . ASP A 1 79 ? -5.338 7.010 9.580 1.00 91.25 79 ASP A N 1
ATOM 630 C CA . ASP A 1 79 ? -5.076 5.755 10.279 1.00 91.25 79 ASP A CA 1
ATOM 631 C C . ASP A 1 79 ? -3.842 5.038 9.734 1.00 91.25 79 ASP A C 1
ATOM 633 O O . ASP A 1 79 ? -3.583 4.982 8.526 1.00 91.25 79 ASP A O 1
ATOM 637 N N . ARG A 1 80 ? -3.141 4.375 10.654 1.00 90.94 80 ARG A N 1
ATOM 638 C CA . ARG A 1 80 ? -2.074 3.430 10.339 1.00 90.94 80 ARG A CA 1
ATOM 639 C C . ARG A 1 80 ? -2.664 2.069 9.968 1.00 90.94 80 ARG A C 1
ATOM 641 O O . ARG A 1 80 ? -3.547 1.540 10.659 1.00 90.94 80 ARG A O 1
ATOM 648 N N . ILE A 1 81 ? -2.160 1.497 8.880 1.00 89.62 81 ILE A N 1
ATOM 649 C CA . ILE A 1 81 ? -2.570 0.197 8.358 1.00 89.62 81 ILE A CA 1
ATOM 650 C C . ILE A 1 81 ? -1.354 -0.676 8.063 1.00 89.62 81 ILE A C 1
ATOM 652 O O . ILE A 1 81 ? -0.390 -0.229 7.445 1.00 89.62 81 ILE A O 1
ATOM 656 N N . LYS A 1 82 ? -1.427 -1.943 8.481 1.00 91.12 82 LYS A N 1
ATOM 657 C CA . LYS A 1 82 ? -0.482 -2.985 8.077 1.00 91.12 82 LYS A CA 1
ATOM 658 C C . LYS A 1 82 ? -1.056 -3.750 6.896 1.00 91.12 82 LYS A C 1
ATOM 660 O O . LYS A 1 82 ? -2.191 -4.229 6.953 1.00 91.12 82 LYS A O 1
ATOM 665 N N . GLY A 1 83 ? -0.275 -3.844 5.831 1.00 90.38 83 GLY A N 1
ATOM 666 C CA . GLY A 1 83 ? -0.639 -4.538 4.609 1.00 90.38 83 GLY A CA 1
ATOM 667 C C . GLY A 1 83 ? 0.425 -5.537 4.203 1.00 90.38 83 GLY A C 1
ATOM 668 O O . GLY A 1 83 ? 1.612 -5.361 4.469 1.00 90.38 83 GLY A O 1
ATOM 669 N N . ARG A 1 84 ? -0.018 -6.589 3.524 1.00 91.94 84 ARG A N 1
ATOM 670 C CA . ARG A 1 84 ? 0.857 -7.501 2.794 1.00 91.94 84 ARG A CA 1
ATOM 671 C C . ARG A 1 84 ? 0.639 -7.282 1.316 1.00 91.94 84 ARG A C 1
ATOM 673 O O . ARG A 1 84 ? -0.494 -7.116 0.875 1.00 91.94 84 ARG A O 1
ATOM 680 N N . MET A 1 85 ? 1.704 -7.277 0.541 1.00 90.25 85 MET A N 1
ATOM 681 C CA . MET A 1 85 ? 1.640 -7.034 -0.888 1.00 90.25 85 MET A CA 1
ATOM 682 C C . MET A 1 85 ? 2.541 -8.003 -1.628 1.00 90.25 85 MET A C 1
ATOM 684 O O . MET A 1 85 ? 3.578 -8.438 -1.136 1.00 90.25 85 MET A O 1
ATOM 688 N N . TYR A 1 86 ? 2.113 -8.378 -2.821 1.00 89.62 86 TYR A N 1
ATOM 689 C CA . TYR A 1 86 ? 2.864 -9.272 -3.677 1.00 89.62 86 TYR A CA 1
ATOM 690 C C . TYR A 1 86 ? 2.558 -8.977 -5.146 1.00 89.62 86 TYR A C 1
ATOM 692 O O . TYR A 1 86 ? 1.508 -8.424 -5.495 1.00 89.62 86 TYR A O 1
ATOM 700 N N . ARG A 1 87 ? 3.474 -9.364 -6.040 1.00 87.88 87 ARG A N 1
ATOM 701 C CA . ARG A 1 87 ? 3.311 -9.154 -7.487 1.00 87.88 87 ARG A CA 1
ATOM 702 C C . ARG A 1 87 ? 2.066 -9.866 -8.002 1.00 87.88 87 ARG A C 1
ATOM 704 O O . ARG A 1 87 ? 1.922 -11.067 -7.771 1.00 87.88 87 ARG A O 1
ATOM 711 N N . ASP A 1 88 ? 1.203 -9.169 -8.734 1.00 87.62 88 ASP A N 1
ATOM 712 C CA . ASP A 1 88 ? 0.095 -9.779 -9.473 1.00 87.62 88 ASP A CA 1
ATOM 713 C C . ASP A 1 88 ? 0.622 -10.266 -10.828 1.00 87.62 88 ASP A C 1
ATOM 715 O O . ASP A 1 88 ? 0.890 -9.469 -11.725 1.00 87.62 88 ASP A O 1
ATOM 719 N N . THR A 1 89 ? 0.838 -11.575 -10.944 1.00 81.50 89 THR A N 1
ATOM 720 C CA . THR A 1 89 ? 1.290 -12.241 -12.177 1.00 81.50 89 THR A CA 1
ATOM 721 C C . THR A 1 89 ? 0.131 -12.816 -12.981 1.00 81.50 89 THR A C 1
ATOM 723 O O . THR A 1 89 ? 0.347 -13.380 -14.048 1.00 81.50 89 THR A O 1
ATOM 726 N N . GLU A 1 90 ? -1.098 -12.705 -12.475 1.00 81.50 90 GLU A N 1
ATOM 727 C CA . GLU A 1 90 ? -2.263 -13.232 -13.166 1.00 81.50 90 GLU A CA 1
ATOM 728 C C . GLU A 1 90 ? -2.697 -12.280 -14.287 1.00 81.50 90 GLU A C 1
ATOM 730 O O . GLU A 1 90 ? -2.707 -11.054 -14.101 1.00 81.50 90 GLU A O 1
ATOM 735 N N . PRO A 1 91 ? -3.093 -12.819 -15.451 1.00 76.06 91 PRO A N 1
ATOM 736 C CA . PRO A 1 91 ? -3.630 -12.006 -16.524 1.00 76.06 91 PRO A CA 1
ATOM 737 C C . PRO A 1 91 ? -4.902 -11.300 -16.042 1.00 76.06 91 PRO A C 1
ATOM 739 O O . PRO A 1 91 ? -5.881 -11.925 -15.643 1.00 76.06 91 PRO A O 1
ATOM 742 N N . ARG A 1 92 ? -4.892 -9.964 -16.085 1.00 71.62 92 ARG A N 1
ATOM 743 C CA . ARG A 1 92 ? -6.121 -9.169 -15.991 1.00 71.62 92 ARG A CA 1
ATOM 744 C C . ARG A 1 92 ? -6.711 -9.153 -17.392 1.00 71.62 92 ARG A C 1
ATOM 746 O O . ARG A 1 92 ? -6.172 -8.456 -18.250 1.00 71.62 92 ARG A O 1
ATOM 753 N N . GLY A 1 93 ? -7.721 -9.985 -17.632 1.00 58.75 93 GLY A N 1
ATOM 754 C CA . GLY A 1 93 ? -8.381 -10.057 -18.931 1.00 58.75 93 GLY A CA 1
ATOM 755 C C . GLY A 1 93 ? -8.817 -8.666 -19.389 1.00 58.75 93 GLY A C 1
ATOM 756 O O . GLY A 1 93 ? -9.476 -7.944 -18.640 1.00 58.75 93 GLY A O 1
ATOM 757 N N . ARG A 1 94 ? -8.424 -8.280 -20.607 1.00 51.84 94 ARG A N 1
ATOM 758 C CA . ARG A 1 94 ? -9.190 -7.305 -21.384 1.00 51.84 94 ARG A CA 1
ATOM 759 C C . ARG A 1 94 ? -10.499 -8.014 -21.707 1.00 51.84 94 ARG A C 1
ATOM 761 O O . ARG A 1 94 ? -10.480 -8.956 -22.491 1.00 51.84 94 ARG A O 1
ATOM 768 N N . PHE A 1 95 ? -11.600 -7.604 -21.092 1.00 54.50 95 PHE A N 1
ATOM 769 C CA . PHE A 1 95 ? -12.866 -7.790 -21.781 1.00 54.50 95 PHE A CA 1
ATOM 770 C C . PHE A 1 95 ? -12.809 -6.821 -22.963 1.00 54.50 95 PHE A C 1
ATOM 772 O O . PHE A 1 95 ? -12.581 -5.626 -22.769 1.00 54.50 95 PHE A O 1
ATOM 779 N N . THR A 1 96 ? -12.785 -7.415 -24.154 1.00 43.41 96 THR A N 1
ATOM 780 C CA . THR A 1 96 ? -12.925 -6.768 -25.464 1.00 43.41 96 THR A CA 1
ATOM 781 C C . THR A 1 96 ? -14.060 -5.766 -25.480 1.00 43.41 96 THR A C 1
ATOM 783 O O . THR A 1 96 ? -15.102 -6.094 -24.867 1.00 43.41 96 THR A O 1
#

Foldseek 3Di:
DWDKDKDKWAWADDPPDQKTKTWDPDDCCVVPVDQAKFWKWKDFPPDIDIWIFHDPVDPTTMTIDHPVNCVVNVHDGRDMTIMMMTGDPDDPDDPD

pLDDT: mean 82.31, std 9.79, range [43.41, 91.94]

Organism: Lederbergia lenta (NCBI:txid1467)